Protein AF-A0A5B8C2P9-F1 (afdb_monomer_lite)

Sequence (142 aa):
MKKSLLAYTASFFVGFFIWLGFGVIEATNPIVPWEYPILGLFTGWSYPSGASAELHYLSHVAETWFPFLAAYLTANLVTRRQARFVGALVLYVAFLIWSLGLLVLTELGLSINTAFIVGFLGTMFGGAFIYLKIVAPEQLLE

Foldseek 3Di:
DVQLLVQLLVLLVQLVVVQVVVLVVQLPDQPPQDDPPVVCVVPVDGDHRNDHSLVCLLPPLLPDLPSLVSSLVSSCVSVVNQWDNVLSVVLSVVLNVLSVVLVVVVVVPDDSVNSSVCNSVCCSPVSSVSSCVRTHDPVVVD

pLDDT: mean 77.03, std 15.66, range [39.69, 95.0]

Secondary structure (DSSP, 8-state):
-HHHHHHHHHHHHHHHHHHHHHHHHHHH-TTS----HHHHHHH---PPTT--HHHHHHHHHHH--HHHHHHHHHHHHHTTS---HHHHHHHHHHHHHHHHHHHHHHHTT--HHHHHHHHHHIIIIIIHHHHHHHTS-GGGT-

Structure (mmCIF, N/CA/C/O backbone):
data_AF-A0A5B8C2P9-F1
#
_entry.id   AF-A0A5B8C2P9-F1
#
loop_
_atom_site.group_PDB
_atom_site.id
_atom_site.type_symbol
_atom_site.label_atom_id
_atom_site.label_alt_id
_atom_site.label_comp_id
_atom_site.label_asym_id
_atom_site.label_entity_id
_atom_site.label_seq_id
_atom_site.pdbx_PDB_ins_code
_atom_site.Cartn_x
_atom_site.Cartn_y
_atom_site.Cartn_z
_atom_site.occupancy
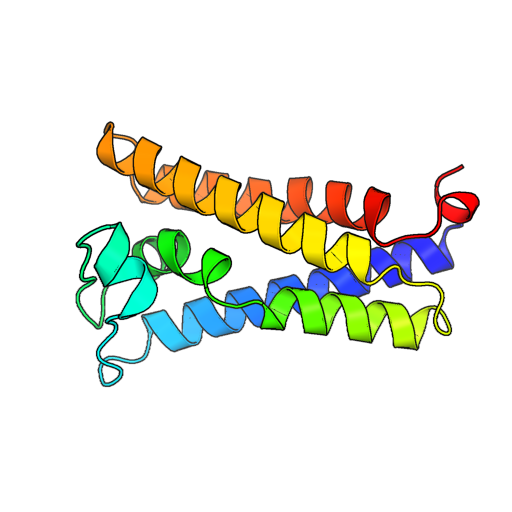_atom_site.B_iso_or_equiv
_atom_site.auth_seq_id
_atom_site.auth_comp_id
_atom_site.auth_asym_id
_atom_site.auth_atom_id
_atom_site.pdbx_PDB_model_num
ATOM 1 N N . MET A 1 1 ? -5.651 -4.406 24.041 1.00 59.31 1 MET A N 1
ATOM 2 C CA . MET A 1 1 ? -4.375 -4.577 23.311 1.00 59.31 1 MET A CA 1
ATOM 3 C C . MET A 1 1 ? -4.388 -5.717 22.294 1.00 59.31 1 MET A C 1
ATOM 5 O O . MET A 1 1 ? -4.707 -5.440 21.149 1.00 59.31 1 MET A O 1
ATOM 9 N N . LYS A 1 2 ? -4.112 -6.987 22.653 1.00 68.94 2 LYS A N 1
ATOM 10 C CA . LYS A 1 2 ? -3.815 -8.048 21.655 1.00 68.94 2 LYS A CA 1
ATOM 11 C C . LYS A 1 2 ? -4.916 -8.292 20.607 1.00 68.94 2 LYS A C 1
ATOM 13 O O . LYS A 1 2 ? -4.607 -8.442 19.432 1.00 68.94 2 LYS A O 1
ATOM 18 N N . LYS A 1 3 ? -6.195 -8.287 21.012 1.00 74.50 3 LYS A N 1
ATOM 19 C CA . LYS A 1 3 ? -7.331 -8.488 20.087 1.00 74.50 3 LYS A CA 1
ATOM 20 C C . LYS A 1 3 ? -7.504 -7.331 19.100 1.00 74.50 3 LYS A C 1
ATOM 22 O O . LYS A 1 3 ? -7.778 -7.571 17.932 1.00 74.50 3 LYS A O 1
ATOM 27 N N . SER A 1 4 ? -7.319 -6.094 19.557 1.00 79.69 4 SER A N 1
ATOM 28 C CA . SER A 1 4 ? -7.462 -4.916 18.700 1.00 79.69 4 SER A CA 1
ATOM 29 C C . SER A 1 4 ? -6.294 -4.782 17.729 1.00 79.69 4 SER A C 1
ATOM 31 O O . SER A 1 4 ? -6.521 -4.494 16.563 1.00 79.69 4 SER A O 1
ATOM 33 N N . LEU A 1 5 ? -5.066 -5.068 18.180 1.00 85.88 5 LEU A N 1
ATOM 34 C CA . LEU A 1 5 ? -3.893 -5.119 17.305 1.00 85.88 5 LEU A CA 1
ATOM 35 C C . LEU A 1 5 ? -4.110 -6.123 16.166 1.00 85.88 5 LEU A C 1
ATOM 37 O O . LEU A 1 5 ? -3.983 -5.765 15.002 1.00 85.88 5 LEU A O 1
ATOM 41 N N . LEU A 1 6 ? -4.541 -7.344 16.500 1.00 88.25 6 LEU A N 1
ATOM 42 C CA . LEU A 1 6 ? -4.833 -8.380 15.509 1.00 88.25 6 LEU A CA 1
ATOM 43 C C . LEU A 1 6 ? -5.949 -7.961 14.540 1.00 88.25 6 LEU A C 1
ATOM 45 O O . LEU A 1 6 ? -5.841 -8.223 13.347 1.00 88.25 6 LEU A O 1
ATOM 49 N N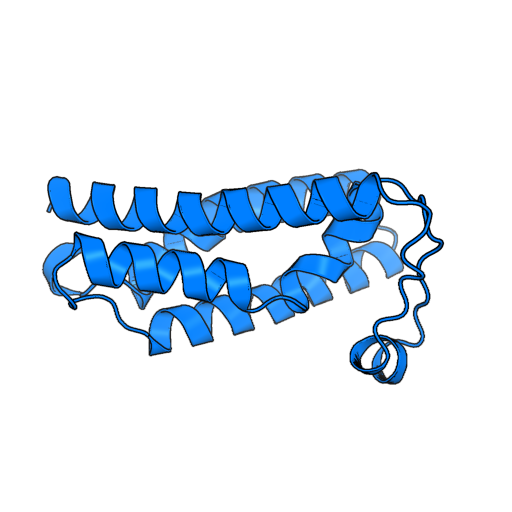 . ALA A 1 7 ? -6.983 -7.266 15.025 1.00 90.62 7 ALA A N 1
ATOM 50 C CA . ALA A 1 7 ? -8.050 -6.737 14.179 1.00 90.62 7 ALA A CA 1
ATOM 51 C C . ALA A 1 7 ? -7.544 -5.693 13.171 1.00 90.62 7 ALA A C 1
ATOM 53 O O . ALA A 1 7 ? -7.873 -5.785 11.988 1.00 90.62 7 ALA A O 1
ATOM 54 N N . TYR A 1 8 ? -6.730 -4.724 13.604 1.00 91.06 8 TYR A N 1
ATOM 55 C CA . TYR A 1 8 ? -6.171 -3.717 12.696 1.00 91.06 8 TYR A CA 1
ATOM 56 C C . TYR A 1 8 ? -5.165 -4.331 11.717 1.00 91.06 8 TYR A C 1
ATOM 58 O O . TYR A 1 8 ? -5.217 -4.023 10.530 1.00 91.06 8 TYR A O 1
ATOM 66 N N . THR A 1 9 ? -4.315 -5.255 12.170 1.00 92.00 9 THR A N 1
ATOM 67 C CA . THR A 1 9 ? -3.406 -5.994 11.284 1.00 92.00 9 THR A CA 1
ATOM 68 C C . THR A 1 9 ? -4.177 -6.794 10.233 1.00 92.00 9 THR A C 1
ATOM 70 O O . THR A 1 9 ? -3.877 -6.690 9.048 1.00 92.00 9 THR A O 1
ATOM 73 N N . ALA A 1 10 ? -5.212 -7.540 10.630 1.00 93.75 10 ALA A N 1
ATOM 74 C CA . ALA A 1 10 ? -6.053 -8.278 9.688 1.00 93.75 10 ALA A CA 1
ATOM 75 C C . ALA A 1 10 ? -6.756 -7.342 8.690 1.00 93.75 10 ALA A C 1
ATOM 77 O O . ALA A 1 10 ? -6.819 -7.640 7.502 1.00 93.75 10 ALA A O 1
ATOM 78 N N . SER A 1 11 ? -7.228 -6.185 9.157 1.00 94.88 11 SER A N 1
ATOM 79 C CA . SER A 1 11 ? -7.885 -5.184 8.309 1.00 94.88 11 SER A CA 1
ATOM 80 C C . SER A 1 11 ? -6.932 -4.582 7.277 1.00 94.88 11 SER A C 1
ATOM 82 O O . SER A 1 11 ? -7.310 -4.423 6.119 1.00 94.88 11 SER A O 1
ATOM 84 N N . PHE A 1 12 ? -5.681 -4.309 7.660 1.00 94.06 12 PHE A N 1
ATOM 85 C CA . PHE A 1 12 ? -4.638 -3.921 6.711 1.00 94.06 12 PHE A CA 1
ATOM 86 C C . PHE A 1 12 ? -4.440 -4.995 5.634 1.00 94.06 12 PHE A C 1
ATOM 88 O O . PHE A 1 12 ? -4.438 -4.673 4.447 1.00 94.06 12 PHE A O 1
ATOM 95 N N . PHE A 1 13 ? -4.344 -6.269 6.032 1.00 95.00 13 PHE A N 1
ATOM 96 C CA . PHE A 1 13 ? -4.158 -7.365 5.081 1.00 95.00 13 PHE A CA 1
ATOM 97 C C . PHE A 1 13 ? -5.334 -7.536 4.115 1.00 95.00 13 PHE A C 1
ATOM 99 O O . PHE A 1 13 ? -5.104 -7.888 2.964 1.00 95.00 13 PHE A O 1
ATOM 106 N N . VAL A 1 14 ? -6.570 -7.223 4.519 1.00 94.56 14 VAL A N 1
ATOM 107 C CA . VAL A 1 14 ? -7.706 -7.176 3.580 1.00 94.56 14 VAL A CA 1
ATOM 108 C C . VAL A 1 14 ? -7.446 -6.168 2.459 1.00 94.56 14 VAL A C 1
ATOM 110 O O . VAL A 1 14 ? -7.561 -6.523 1.288 1.00 94.56 14 VAL A O 1
ATOM 113 N N . GLY A 1 15 ? -7.043 -4.939 2.795 1.00 90.81 15 GLY A N 1
ATOM 114 C CA . GLY A 1 15 ? -6.676 -3.942 1.786 1.00 90.81 15 GLY A CA 1
ATOM 115 C C . GLY A 1 15 ? -5.489 -4.392 0.936 1.00 90.81 15 GLY A C 1
ATOM 116 O O . GLY A 1 15 ? -5.557 -4.347 -0.287 1.00 90.81 15 GLY A O 1
ATOM 117 N N . PHE A 1 16 ? -4.433 -4.899 1.571 1.00 89.75 16 PHE A N 1
ATOM 118 C CA . PHE A 1 16 ? -3.231 -5.381 0.889 1.00 89.75 16 PHE A CA 1
ATOM 119 C C . PHE A 1 16 ? -3.529 -6.498 -0.125 1.00 89.75 16 PHE A C 1
ATOM 121 O O . PHE A 1 16 ? -3.028 -6.457 -1.244 1.00 89.75 16 PHE A O 1
ATOM 128 N N . PHE A 1 17 ? -4.377 -7.472 0.220 1.00 90.31 17 PHE A N 1
ATOM 129 C CA . PHE A 1 17 ? -4.745 -8.548 -0.705 1.00 90.31 17 PHE A CA 1
ATOM 130 C C . PHE A 1 17 ? -5.682 -8.091 -1.819 1.00 90.31 17 PHE A C 1
ATOM 132 O O . PHE A 1 17 ? -5.553 -8.581 -2.936 1.00 90.31 17 PHE A O 1
ATOM 139 N N . ILE A 1 18 ? -6.594 -7.151 -1.551 1.00 87.94 18 ILE A N 1
ATOM 140 C CA . ILE A 1 18 ? -7.408 -6.528 -2.607 1.00 87.94 18 ILE A CA 1
ATOM 141 C C . ILE A 1 18 ? -6.500 -5.824 -3.607 1.00 87.94 18 ILE A C 1
ATOM 143 O O . ILE A 1 18 ? -6.645 -6.005 -4.812 1.00 87.94 18 ILE A O 1
ATOM 147 N N . TRP A 1 19 ? -5.536 -5.066 -3.097 1.00 83.44 19 TRP A N 1
ATOM 148 C CA . TRP A 1 19 ? -4.561 -4.392 -3.928 1.00 83.44 19 TRP A CA 1
ATOM 149 C C . TRP A 1 19 ? -3.711 -5.371 -4.756 1.00 83.44 19 TRP A C 1
ATOM 151 O O . TRP A 1 19 ? -3.554 -5.166 -5.956 1.00 83.44 19 TRP A O 1
ATOM 161 N N . LEU A 1 20 ? -3.233 -6.473 -4.165 1.00 82.81 20 LEU A N 1
ATOM 162 C CA . LEU A 1 20 ? -2.545 -7.519 -4.931 1.00 82.81 20 LEU A CA 1
ATOM 163 C C . LEU A 1 20 ? -3.442 -8.168 -5.984 1.00 82.81 20 LEU A C 1
ATOM 165 O O . LEU A 1 20 ? -2.990 -8.439 -7.093 1.00 82.81 20 LEU A O 1
ATOM 169 N N . GLY A 1 21 ? -4.704 -8.423 -5.639 1.00 79.94 21 GLY A N 1
ATOM 170 C CA . GLY A 1 21 ? -5.689 -8.985 -6.554 1.00 79.94 21 GLY A CA 1
ATOM 171 C C . GLY A 1 21 ? -5.903 -8.094 -7.773 1.00 79.94 21 GLY A C 1
ATOM 172 O O . GLY A 1 21 ? -5.930 -8.608 -8.887 1.00 79.94 21 GLY A O 1
ATOM 173 N N . PHE A 1 22 ? -5.982 -6.776 -7.572 1.00 78.06 22 PHE A N 1
ATOM 174 C CA . PHE A 1 22 ? -6.008 -5.808 -8.668 1.00 78.06 22 PHE A CA 1
ATOM 175 C C . PHE A 1 22 ? -4.757 -5.924 -9.535 1.00 78.06 22 PHE A C 1
ATOM 177 O O . PHE A 1 22 ? -4.904 -6.248 -10.711 1.00 78.06 22 PHE A O 1
ATOM 184 N N . GLY A 1 23 ? -3.560 -5.875 -8.937 1.00 74.38 23 GLY A N 1
ATOM 185 C CA . GLY A 1 23 ? -2.302 -6.027 -9.680 1.00 74.38 23 GLY A CA 1
ATOM 186 C C . GLY A 1 23 ? -2.232 -7.295 -10.544 1.00 74.38 23 GLY A C 1
ATOM 187 O O . GLY A 1 23 ? -1.722 -7.265 -11.663 1.00 74.38 23 GLY A O 1
ATOM 188 N N . VAL A 1 24 ? -2.778 -8.417 -10.061 1.00 75.81 24 VAL A N 1
ATOM 189 C CA . VAL A 1 24 ? -2.836 -9.681 -10.819 1.00 75.81 24 VAL A CA 1
ATOM 190 C C . VAL A 1 24 ? -3.878 -9.639 -11.939 1.00 75.81 24 VAL A C 1
ATOM 192 O O . VAL A 1 24 ? -3.590 -10.078 -13.055 1.00 75.81 24 VAL A O 1
ATOM 195 N N . ILE A 1 25 ? -5.087 -9.140 -11.667 1.00 73.44 25 ILE A N 1
ATOM 196 C CA . ILE A 1 25 ? -6.142 -8.996 -12.687 1.00 73.44 25 ILE A CA 1
ATOM 197 C C . ILE A 1 25 ? -5.647 -8.094 -13.822 1.00 73.44 25 ILE A C 1
ATOM 199 O O . ILE A 1 25 ? -5.863 -8.393 -14.994 1.00 73.44 25 ILE A O 1
ATOM 203 N N . GLU A 1 26 ? -4.944 -7.024 -13.473 1.00 67.31 26 GLU A N 1
ATOM 204 C CA . GLU A 1 26 ? -4.398 -6.039 -14.403 1.00 67.31 26 GLU A CA 1
ATOM 205 C C . GLU A 1 26 ? -3.296 -6.647 -15.272 1.00 67.31 26 GLU A C 1
ATOM 207 O O . GLU A 1 26 ? -3.374 -6.574 -16.498 1.00 67.31 26 GLU A O 1
ATOM 212 N N . ALA A 1 27 ? -2.341 -7.353 -14.661 1.00 67.88 27 ALA A N 1
ATOM 213 C CA . ALA A 1 27 ? -1.256 -8.020 -15.380 1.00 67.88 27 ALA A CA 1
ATOM 214 C C . ALA A 1 27 ? -1.730 -9.148 -16.318 1.00 67.88 27 ALA A C 1
ATOM 216 O O . ALA A 1 27 ? -1.025 -9.518 -17.255 1.00 67.88 27 ALA A O 1
ATOM 217 N N . THR A 1 28 ? -2.905 -9.730 -16.064 1.00 68.06 28 THR A N 1
ATOM 218 C CA . THR A 1 28 ? -3.427 -10.876 -16.831 1.00 68.06 28 THR A CA 1
ATOM 219 C C . THR A 1 28 ? -4.452 -10.496 -17.895 1.00 68.06 28 THR A C 1
ATOM 221 O O . THR A 1 28 ? -4.831 -11.358 -18.690 1.00 68.06 28 THR A O 1
ATOM 224 N N . ASN A 1 29 ? -4.897 -9.235 -17.951 1.00 63.19 29 ASN A N 1
ATOM 225 C CA . ASN A 1 29 ? -5.940 -8.806 -18.877 1.00 63.19 29 ASN A CA 1
ATOM 226 C C . ASN A 1 29 ? -5.372 -8.006 -20.070 1.00 63.19 29 ASN A C 1
ATOM 228 O O . ASN A 1 29 ? -5.075 -6.820 -19.927 1.00 63.19 29 ASN A O 1
ATOM 232 N N . PRO A 1 30 ? -5.278 -8.608 -21.273 1.00 54.78 30 PRO A N 1
ATOM 233 C CA . PRO A 1 30 ? -4.724 -7.950 -22.458 1.00 54.78 30 PRO A CA 1
ATOM 234 C C . PRO A 1 30 ? -5.706 -6.992 -23.153 1.00 54.78 30 PRO A C 1
ATOM 236 O O . PRO A 1 30 ? -5.318 -6.312 -24.097 1.00 54.78 30 PRO A O 1
ATOM 239 N N . ILE A 1 31 ? -6.980 -6.971 -22.743 1.00 54.66 31 ILE A N 1
ATOM 240 C CA . ILE A 1 31 ? -8.053 -6.221 -23.417 1.00 54.66 31 ILE A CA 1
ATOM 241 C C . ILE A 1 31 ? -8.264 -4.850 -22.777 1.00 54.66 31 ILE A C 1
ATOM 243 O O . ILE A 1 31 ? -8.824 -3.967 -23.419 1.00 54.66 31 ILE A O 1
ATOM 247 N N . VAL A 1 32 ? -7.831 -4.652 -21.529 1.00 52.53 32 VAL A N 1
ATOM 248 C CA . VAL A 1 32 ? -7.957 -3.353 -20.866 1.00 52.53 32 VAL A CA 1
ATOM 249 C C . VAL A 1 32 ? -6.841 -2.446 -21.401 1.00 52.53 32 VAL A C 1
ATOM 251 O O . VAL A 1 32 ? -5.670 -2.706 -21.117 1.00 52.53 32 VAL A O 1
ATOM 254 N N . PRO A 1 33 ? -7.156 -1.421 -22.219 1.00 49.59 33 PRO A N 1
ATOM 255 C CA . PRO A 1 33 ? -6.167 -0.456 -22.675 1.00 49.59 33 PRO A CA 1
ATOM 256 C C . PRO A 1 33 ? -5.803 0.393 -21.458 1.00 49.59 33 PRO A C 1
ATOM 258 O O . PRO A 1 33 ? -6.644 1.133 -20.947 1.00 49.59 33 PRO A O 1
ATOM 261 N N . TRP A 1 34 ? -4.589 0.243 -20.938 1.00 53.34 34 TRP A N 1
ATOM 262 C CA . TRP A 1 34 ? -4.187 0.937 -19.716 1.00 53.34 34 TRP A CA 1
ATOM 263 C C . TRP A 1 34 ? -3.550 2.283 -20.043 1.00 53.34 34 TRP A C 1
ATOM 265 O O . TRP A 1 34 ? -2.335 2.456 -20.053 1.00 53.34 34 TRP A O 1
ATOM 275 N N . GLU A 1 35 ? -4.422 3.252 -20.282 1.00 49.03 35 GLU A N 1
ATOM 276 C CA . GLU A 1 35 ? -4.115 4.670 -20.169 1.00 49.03 35 GLU A CA 1
ATOM 277 C C . GLU A 1 35 ? -4.895 5.183 -18.957 1.00 49.03 35 GLU A C 1
ATOM 279 O O . GLU A 1 35 ? -6.124 5.219 -18.985 1.00 49.03 35 GLU A O 1
ATOM 284 N N . TYR A 1 36 ? -4.218 5.570 -17.872 1.00 50.31 36 TYR A N 1
ATOM 285 C CA . TYR A 1 36 ? -4.872 6.417 -16.877 1.00 50.31 36 TYR A CA 1
ATOM 286 C C . TYR A 1 36 ? -4.762 7.852 -17.367 1.00 50.31 36 TYR A C 1
ATOM 288 O O . TYR A 1 36 ? -3.677 8.426 -17.285 1.00 50.31 36 TYR A O 1
ATOM 296 N N . PRO A 1 37 ? -5.852 8.467 -17.862 1.00 45.34 37 PRO A N 1
ATOM 297 C CA . PRO A 1 37 ? -5.770 9.779 -18.481 1.00 45.34 37 PRO A CA 1
ATOM 298 C C . PRO A 1 37 ? -5.208 10.810 -17.507 1.00 45.34 37 PRO A C 1
ATOM 300 O O . PRO A 1 37 ? -4.411 11.635 -17.905 1.00 45.34 37 PRO A O 1
ATOM 303 N N . ILE A 1 38 ? -5.532 10.741 -16.213 1.00 43.28 38 ILE A N 1
ATOM 304 C CA . ILE A 1 38 ? -5.079 11.751 -15.251 1.00 43.28 38 ILE A CA 1
ATOM 305 C C . ILE A 1 38 ? -3.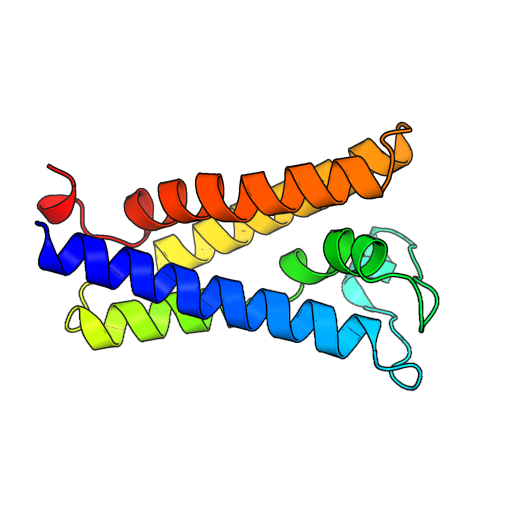574 11.647 -14.988 1.00 43.28 38 ILE A C 1
ATOM 307 O O . ILE A 1 38 ? -2.890 12.656 -15.083 1.00 43.28 38 ILE A O 1
ATOM 311 N N . LEU A 1 39 ? -3.032 10.465 -14.690 1.00 39.69 39 LEU A N 1
ATOM 312 C CA . LEU A 1 39 ? -1.593 10.328 -14.447 1.00 39.69 39 LEU A CA 1
ATOM 313 C C . LEU A 1 39 ? -0.790 10.359 -15.744 1.00 39.69 39 LEU A C 1
ATOM 315 O O . LEU A 1 39 ? 0.221 11.042 -15.765 1.00 39.69 39 LEU A O 1
ATOM 319 N N . GLY A 1 40 ? -1.290 9.799 -16.847 1.00 49.12 40 GLY A N 1
ATOM 320 C CA . GLY A 1 40 ? -0.736 10.009 -18.188 1.00 49.12 40 GLY A CA 1
ATOM 321 C C . GLY A 1 40 ? -0.690 11.489 -18.598 1.00 49.12 40 GLY A C 1
ATOM 322 O O . GLY A 1 40 ? 0.268 11.904 -19.245 1.00 49.12 40 GLY A O 1
ATOM 323 N N . LEU A 1 41 ? -1.646 12.319 -18.155 1.00 48.41 41 LEU A N 1
ATOM 324 C CA . LEU A 1 41 ? -1.603 13.780 -18.339 1.00 48.41 41 LEU A CA 1
ATOM 325 C C . LEU A 1 41 ? -0.474 14.455 -17.536 1.00 48.41 41 LEU A C 1
ATOM 327 O O . LEU A 1 41 ? 0.004 15.505 -17.959 1.00 48.41 41 LEU A O 1
ATOM 331 N N . PHE A 1 42 ? -0.049 13.888 -16.401 1.00 46.84 42 PHE A N 1
ATOM 332 C CA . PHE A 1 42 ? 1.006 14.459 -15.548 1.00 46.84 42 PHE A CA 1
ATOM 333 C C . PHE A 1 42 ? 2.392 13.839 -15.770 1.00 46.84 42 PHE A C 1
ATOM 335 O O . PHE A 1 42 ? 3.392 14.536 -15.618 1.00 46.84 42 PHE A O 1
ATOM 342 N N . THR A 1 43 ? 2.469 12.554 -16.113 1.00 50.06 43 THR A N 1
ATOM 343 C CA . THR A 1 43 ? 3.720 11.795 -16.271 1.00 50.06 43 THR A CA 1
ATOM 344 C C . THR A 1 43 ? 4.080 11.562 -17.734 1.00 50.06 43 THR A C 1
ATOM 346 O O . THR A 1 43 ? 5.239 11.300 -18.034 1.00 50.06 43 THR A O 1
ATOM 349 N N . GLY A 1 44 ? 3.116 11.659 -18.659 1.00 51.03 44 GLY A N 1
ATOM 350 C CA . GLY A 1 44 ? 3.314 11.337 -20.076 1.00 51.03 44 GLY A CA 1
ATOM 351 C C . GLY A 1 44 ? 3.531 9.846 -20.345 1.00 51.03 44 GLY A C 1
ATOM 352 O O . GLY A 1 44 ? 3.980 9.486 -21.431 1.00 51.03 44 GLY A O 1
ATOM 353 N N . TRP A 1 45 ? 3.270 8.978 -19.363 1.00 51.31 45 TRP A N 1
ATOM 354 C CA . TRP A 1 45 ? 3.574 7.553 -19.456 1.00 51.31 45 TRP A CA 1
ATOM 355 C C . TRP A 1 45 ? 2.368 6.741 -19.920 1.00 51.31 45 TRP A C 1
ATOM 357 O O .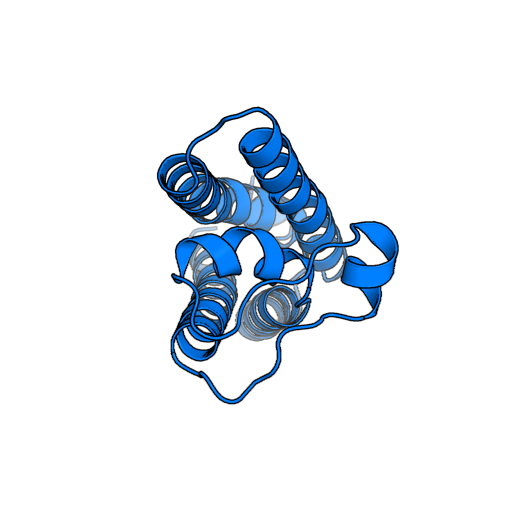 TRP A 1 45 ? 1.289 6.802 -19.334 1.00 51.31 45 TRP A O 1
ATOM 367 N N . SER A 1 46 ? 2.593 5.930 -20.950 1.00 52.31 46 SER A N 1
ATOM 368 C CA . SER A 1 46 ? 1.673 4.904 -21.438 1.00 52.31 46 SER A CA 1
ATOM 369 C C . SER A 1 46 ? 2.315 3.536 -21.224 1.00 52.31 46 SER A C 1
ATOM 371 O O . SER A 1 46 ? 3.380 3.267 -21.787 1.00 52.31 46 SER A O 1
ATOM 373 N N . TYR A 1 47 ? 1.691 2.670 -20.426 1.00 52.72 47 TYR A N 1
ATOM 374 C CA . TYR A 1 47 ? 2.179 1.304 -20.247 1.00 52.72 47 TYR A CA 1
ATOM 375 C C . TYR A 1 47 ? 1.548 0.376 -21.291 1.00 52.72 47 TYR A C 1
ATOM 377 O O . TYR A 1 47 ? 0.333 0.419 -21.488 1.00 52.72 47 TYR A O 1
ATOM 385 N N . PRO A 1 48 ? 2.337 -0.476 -21.970 1.00 51.06 48 PRO A N 1
ATOM 386 C CA . PRO A 1 48 ? 1.781 -1.428 -22.919 1.00 51.06 48 PRO A CA 1
ATOM 387 C C . PRO A 1 48 ? 0.904 -2.454 -22.188 1.00 51.06 48 PRO A C 1
ATOM 389 O O . PRO A 1 48 ? 1.322 -3.059 -21.202 1.00 51.06 48 PRO A O 1
ATOM 392 N N . SER A 1 49 ? -0.316 -2.672 -22.685 1.00 51.84 49 SER A N 1
ATOM 393 C CA . SER A 1 49 ? -1.199 -3.750 -22.223 1.00 51.84 49 SER A CA 1
ATOM 394 C C . SER A 1 49 ? -0.498 -5.109 -22.350 1.00 51.84 49 SER A C 1
ATOM 396 O O . SER A 1 49 ? 0.103 -5.390 -23.389 1.00 51.84 49 SER A O 1
ATOM 398 N N . GLY A 1 50 ? -0.595 -5.964 -21.326 1.00 50.50 50 GLY A N 1
ATOM 399 C CA . GLY A 1 50 ? 0.097 -7.260 -21.298 1.00 50.50 50 GLY A CA 1
ATOM 400 C C . GLY A 1 50 ? 1.571 -7.191 -20.873 1.00 50.50 50 GLY A C 1
ATOM 401 O O . GLY A 1 50 ? 2.320 -8.136 -21.122 1.00 50.50 50 GLY A O 1
ATOM 402 N N . ALA A 1 51 ? 1.998 -6.084 -20.255 1.00 59.50 51 ALA A N 1
ATOM 403 C CA . ALA A 1 51 ? 3.291 -5.978 -19.586 1.00 59.50 51 ALA A CA 1
ATOM 404 C C . ALA A 1 51 ? 3.362 -6.862 -18.326 1.00 59.50 51 ALA A C 1
ATOM 406 O O . ALA A 1 51 ? 2.347 -7.317 -17.797 1.00 59.50 51 ALA A O 1
ATOM 407 N N . SER A 1 52 ? 4.577 -7.124 -17.832 1.00 64.44 52 SER A N 1
ATOM 408 C CA . SER A 1 52 ? 4.751 -7.924 -16.617 1.00 64.44 52 SER A CA 1
ATOM 409 C C . SER A 1 52 ? 4.122 -7.239 -15.399 1.00 64.44 52 SER A C 1
ATOM 411 O O . SER A 1 52 ? 4.049 -6.011 -15.314 1.00 64.44 52 SER A O 1
ATOM 413 N N . ALA A 1 53 ? 3.693 -8.040 -14.419 1.00 63.78 53 ALA A N 1
ATOM 414 C CA . ALA A 1 53 ? 3.064 -7.539 -13.197 1.00 63.78 53 ALA A CA 1
ATOM 415 C C . ALA A 1 53 ? 3.938 -6.517 -12.448 1.00 63.78 53 ALA A C 1
ATOM 417 O O . ALA A 1 53 ? 3.404 -5.623 -11.799 1.00 63.78 53 ALA A O 1
ATOM 418 N N . GLU A 1 54 ? 5.269 -6.605 -12.568 1.00 67.94 54 GLU A N 1
ATOM 419 C CA . GLU A 1 54 ? 6.194 -5.671 -11.918 1.00 67.94 54 GLU A CA 1
ATOM 420 C C . GLU A 1 54 ? 6.072 -4.234 -12.452 1.00 67.94 54 GLU A C 1
ATOM 422 O O . GLU A 1 54 ? 6.232 -3.285 -11.686 1.00 67.94 54 GLU A O 1
ATOM 427 N N . LEU A 1 55 ? 5.761 -4.060 -13.743 1.00 65.62 55 LEU A N 1
ATOM 428 C CA . LEU A 1 55 ? 5.558 -2.743 -14.357 1.00 65.62 55 LEU A CA 1
ATOM 429 C C . LEU A 1 55 ? 4.242 -2.112 -13.893 1.00 65.62 55 LEU A C 1
ATOM 431 O O . LEU A 1 55 ? 4.219 -0.945 -13.512 1.00 65.62 55 LEU A O 1
ATOM 435 N N . HIS A 1 56 ? 3.171 -2.907 -13.841 1.00 63.12 56 HIS A N 1
ATOM 436 C CA . HIS A 1 56 ? 1.867 -2.466 -13.334 1.00 63.12 56 HIS A CA 1
ATOM 437 C C . HIS A 1 56 ? 1.923 -2.098 -11.850 1.00 63.12 56 HIS A C 1
ATOM 439 O O . HIS A 1 56 ? 1.308 -1.134 -11.403 1.00 63.12 56 HIS A O 1
ATOM 445 N N . TYR A 1 57 ? 2.714 -2.834 -11.080 1.00 64.88 57 TYR A N 1
ATOM 446 C CA . TYR A 1 57 ? 2.880 -2.626 -9.653 1.00 64.88 57 TYR A CA 1
ATOM 447 C C . TYR A 1 57 ? 3.428 -1.237 -9.277 1.00 64.88 57 TYR A C 1
ATOM 449 O O . TYR A 1 57 ? 3.065 -0.693 -8.232 1.00 64.88 57 TYR A O 1
ATOM 457 N N . LEU A 1 58 ? 4.281 -0.653 -10.124 1.00 63.34 58 LEU A N 1
ATOM 458 C CA . LEU A 1 58 ? 4.891 0.661 -9.891 1.00 63.34 58 LEU A CA 1
ATOM 459 C C . LEU A 1 58 ? 3.911 1.828 -10.095 1.00 63.34 58 LEU A C 1
ATOM 461 O O . LEU A 1 58 ? 4.105 2.895 -9.506 1.00 63.34 58 LEU A O 1
ATOM 465 N N . SER A 1 59 ? 2.853 1.625 -10.883 1.00 56.25 59 SER A N 1
ATOM 466 C CA . SER A 1 59 ? 1.843 2.640 -11.199 1.00 56.25 59 SER A CA 1
ATOM 467 C C . SER A 1 59 ? 0.519 2.446 -10.445 1.00 56.25 59 SER A C 1
ATOM 469 O O . SER A 1 59 ? -0.103 3.430 -10.050 1.00 56.25 59 SER A O 1
ATOM 471 N N . HIS A 1 60 ? 0.094 1.207 -10.165 1.00 55.91 60 HIS A N 1
ATOM 472 C CA . HIS A 1 60 ? -1.310 0.946 -9.812 1.00 55.91 60 HIS A CA 1
ATOM 473 C C . HIS A 1 60 ? -1.761 1.328 -8.403 1.00 55.91 60 HIS A C 1
ATOM 475 O O . HIS A 1 60 ? -2.943 1.593 -8.168 1.00 55.91 60 HIS A O 1
ATOM 481 N N . VAL A 1 61 ? -0.860 1.321 -7.423 1.00 51.44 61 VAL A N 1
ATOM 482 C CA . VAL A 1 61 ? -1.278 1.504 -6.020 1.00 51.44 61 VAL A CA 1
ATOM 483 C C . VAL A 1 61 ? -1.592 2.946 -5.691 1.00 51.44 61 VAL A C 1
ATOM 485 O O . VAL A 1 61 ? -2.404 3.232 -4.812 1.00 51.44 61 VAL A O 1
ATOM 488 N N . ALA A 1 62 ? -0.924 3.848 -6.401 1.00 49.81 62 ALA A N 1
ATOM 489 C CA . ALA A 1 62 ? -1.202 5.258 -6.323 1.00 49.81 62 ALA A CA 1
ATOM 490 C C . ALA A 1 62 ? -2.629 5.570 -6.809 1.00 49.81 62 ALA A C 1
ATOM 492 O O . ALA A 1 62 ? -3.266 6.501 -6.340 1.00 49.81 62 ALA A O 1
ATOM 493 N N . GLU A 1 63 ? -3.179 4.774 -7.718 1.00 54.41 63 GLU A N 1
ATOM 494 C CA . GLU A 1 63 ? -4.370 5.167 -8.475 1.00 54.41 63 GLU A CA 1
ATOM 495 C C . GLU A 1 63 ? -5.676 4.595 -7.924 1.00 54.41 63 GLU A C 1
ATOM 497 O O . GLU A 1 63 ? -6.763 5.007 -8.337 1.00 54.41 63 GLU A O 1
ATOM 502 N N . THR A 1 64 ? -5.601 3.678 -6.954 1.00 66.44 64 THR A N 1
ATOM 503 C CA . THR A 1 64 ? -6.788 3.068 -6.354 1.00 66.44 64 THR A CA 1
ATOM 504 C C . THR A 1 64 ? -6.861 3.389 -4.862 1.00 66.44 64 THR A C 1
ATOM 506 O O . THR A 1 64 ? -6.107 2.901 -4.027 1.00 66.44 64 THR A O 1
ATOM 509 N N . TRP A 1 65 ? -7.832 4.223 -4.494 1.00 75.19 65 TRP A N 1
ATOM 510 C CA . TRP A 1 65 ? -8.169 4.503 -3.093 1.00 75.19 65 TRP A CA 1
ATOM 511 C C . TRP A 1 65 ? -8.915 3.322 -2.434 1.00 75.19 65 TRP A C 1
ATOM 513 O O . TRP A 1 65 ? -9.051 3.252 -1.210 1.00 75.19 65 TRP A O 1
ATOM 523 N N . PHE A 1 66 ? -9.406 2.378 -3.245 1.00 83.00 66 PHE A N 1
ATOM 524 C CA . PHE A 1 66 ? -10.279 1.282 -2.832 1.00 83.00 66 PHE A CA 1
ATOM 525 C C . PHE A 1 66 ? -9.644 0.296 -1.830 1.00 83.00 66 PHE A C 1
ATOM 527 O O . PHE A 1 66 ? -10.309 -0.015 -0.841 1.00 83.00 66 PHE A O 1
ATOM 534 N N . PRO A 1 67 ? -8.379 -0.151 -1.970 1.00 87.56 67 PRO A N 1
ATOM 535 C CA . PRO A 1 67 ? -7.705 -0.959 -0.949 1.00 87.56 67 PRO A CA 1
ATOM 536 C C . PRO A 1 67 ? -7.660 -0.286 0.429 1.00 87.56 67 PRO A C 1
ATOM 538 O O . PRO A 1 67 ? -7.906 -0.928 1.453 1.00 87.56 67 PRO A O 1
ATOM 541 N N . PHE A 1 68 ? -7.411 1.027 0.462 1.00 88.50 68 PHE A N 1
ATOM 542 C CA . PHE A 1 68 ? -7.381 1.819 1.695 1.00 88.50 68 PHE A CA 1
ATOM 543 C C . PHE A 1 68 ? -8.776 1.958 2.300 1.00 88.50 68 PHE A C 1
ATOM 545 O O . PHE A 1 68 ? -8.933 1.811 3.516 1.00 88.50 68 PHE A O 1
ATOM 552 N N . LEU A 1 69 ? -9.800 2.168 1.463 1.00 88.62 69 LEU A N 1
ATOM 553 C CA . LEU A 1 69 ? -11.191 2.139 1.906 1.00 88.62 69 LEU A CA 1
ATOM 554 C C . LEU A 1 69 ? -11.548 0.770 2.487 1.00 88.62 69 LEU A C 1
ATOM 556 O O . LEU A 1 69 ? -12.124 0.713 3.569 1.00 88.62 69 LEU A O 1
ATOM 560 N N . ALA A 1 70 ? -11.217 -0.322 1.803 1.00 91.44 70 ALA A N 1
ATOM 561 C CA . ALA A 1 70 ? -11.541 -1.668 2.254 1.00 91.44 70 ALA A CA 1
ATOM 562 C C . ALA A 1 70 ? -10.861 -1.989 3.592 1.00 91.44 70 ALA A C 1
ATOM 564 O O . ALA A 1 70 ? -11.516 -2.494 4.510 1.00 91.44 70 ALA A O 1
ATOM 565 N N . ALA A 1 71 ? -9.586 -1.621 3.746 1.00 92.75 71 ALA A N 1
ATOM 566 C CA . ALA A 1 71 ? -8.879 -1.743 5.016 1.00 92.75 71 ALA A CA 1
ATOM 567 C C . ALA A 1 71 ? -9.536 -0.898 6.116 1.00 92.75 71 ALA A C 1
ATOM 569 O O . ALA A 1 71 ? -9.727 -1.376 7.235 1.00 92.75 71 ALA A O 1
ATOM 570 N N . TYR A 1 72 ? -9.914 0.347 5.817 1.00 93.31 72 TYR A N 1
ATOM 571 C CA . TYR A 1 72 ? -10.618 1.209 6.765 1.00 93.31 72 TYR A CA 1
ATOM 572 C C . TYR A 1 72 ? -11.978 0.636 7.168 1.00 93.31 72 TYR A C 1
ATOM 574 O O . TYR A 1 72 ? -12.245 0.511 8.358 1.00 93.31 72 TYR A O 1
ATOM 582 N N . LEU A 1 73 ? -12.831 0.274 6.208 1.00 94.62 73 LEU A N 1
ATOM 583 C CA . LEU A 1 73 ? -14.174 -0.246 6.464 1.00 94.62 73 LEU A CA 1
ATOM 584 C C . LEU A 1 73 ? -14.121 -1.546 7.265 1.00 94.62 73 LEU A C 1
ATOM 586 O O . LEU A 1 73 ? -14.900 -1.708 8.203 1.00 94.62 73 LEU A O 1
ATOM 590 N N . THR A 1 74 ? -13.170 -2.427 6.948 1.00 94.56 74 THR A N 1
ATOM 591 C CA . THR A 1 74 ? -12.942 -3.663 7.707 1.00 94.56 74 THR A CA 1
ATOM 592 C C . THR A 1 74 ? -12.568 -3.343 9.149 1.00 94.56 74 THR A C 1
ATOM 594 O O . THR A 1 74 ? -13.216 -3.844 10.069 1.00 94.56 74 THR A O 1
ATOM 597 N N . ALA A 1 75 ? -11.604 -2.445 9.371 1.00 92.00 75 ALA A N 1
ATOM 598 C CA . ALA A 1 75 ? -11.242 -2.036 10.724 1.00 92.00 75 ALA A CA 1
ATOM 599 C C . ALA A 1 75 ? -12.423 -1.387 11.444 1.00 92.00 75 ALA A C 1
ATOM 601 O O . ALA A 1 75 ? -12.735 -1.760 12.568 1.00 92.00 75 ALA A O 1
ATOM 602 N N . ASN A 1 76 ? -13.130 -0.475 10.783 1.00 92.12 76 ASN A N 1
ATOM 603 C CA . ASN A 1 76 ? -14.272 0.237 11.336 1.00 92.12 76 ASN A CA 1
ATOM 604 C C . ASN A 1 76 ? -15.405 -0.720 11.744 1.00 92.12 76 ASN A C 1
ATOM 606 O O . ASN A 1 76 ? -16.059 -0.504 12.765 1.00 92.12 76 ASN A O 1
ATOM 610 N N . LEU A 1 77 ? -15.621 -1.796 10.986 1.00 93.25 77 LEU A N 1
ATOM 611 C CA . LEU A 1 77 ? -16.595 -2.836 11.304 1.00 93.25 77 LEU A CA 1
ATOM 612 C C . LEU A 1 77 ? -16.131 -3.694 12.491 1.00 93.25 77 LEU A C 1
ATOM 614 O O . LEU A 1 77 ? -16.872 -3.865 13.460 1.00 93.25 77 LEU A O 1
ATOM 618 N N . VAL A 1 78 ? -14.896 -4.199 12.442 1.00 91.19 78 VAL A N 1
ATOM 619 C CA . VAL A 1 78 ? -14.361 -5.144 13.436 1.00 91.19 78 VAL A CA 1
ATOM 620 C C . VAL A 1 78 ? -14.093 -4.466 14.786 1.00 91.19 78 VAL A C 1
ATOM 622 O O . VAL A 1 78 ? -14.282 -5.083 15.836 1.00 91.19 78 VAL A O 1
ATOM 625 N N . THR A 1 79 ? -13.712 -3.187 14.794 1.00 87.38 79 THR A N 1
ATOM 626 C CA . THR A 1 79 ? -13.396 -2.424 16.016 1.00 87.38 79 THR A CA 1
ATOM 627 C C . THR A 1 79 ? -14.550 -1.563 16.523 1.00 87.38 79 THR A C 1
ATOM 629 O O . THR A 1 79 ? -14.350 -0.724 17.399 1.00 87.38 79 THR A O 1
ATOM 632 N N . ARG A 1 80 ? -15.778 -1.785 16.027 1.00 86.31 80 ARG A N 1
ATOM 633 C CA . ARG A 1 80 ? -16.998 -1.068 16.453 1.00 86.31 80 ARG A CA 1
ATOM 634 C C . ARG A 1 80 ? -16.888 0.455 16.301 1.00 86.31 80 ARG A C 1
ATOM 636 O O . ARG A 1 80 ? -17.234 1.208 17.207 1.00 86.31 80 ARG A O 1
ATOM 643 N N . ARG A 1 81 ? -16.453 0.896 15.123 1.00 83.94 81 ARG A N 1
ATOM 644 C CA . ARG A 1 81 ? -16.339 2.299 14.694 1.00 83.94 81 ARG A CA 1
ATOM 645 C C . ARG A 1 81 ? -15.235 3.122 15.363 1.00 83.94 81 ARG A C 1
ATOM 647 O O . ARG A 1 81 ? -15.332 4.341 15.440 1.00 83.94 81 ARG A O 1
ATOM 654 N N . GLN A 1 82 ? -14.182 2.460 15.840 1.00 86.31 82 GLN A N 1
ATOM 655 C CA . GLN A 1 82 ? -13.031 3.128 16.458 1.00 86.31 82 GLN A CA 1
ATOM 656 C C . GLN A 1 82 ? -11.922 3.501 15.459 1.00 86.31 82 GLN A C 1
ATOM 658 O O . GLN A 1 82 ? -10.971 4.185 15.832 1.00 86.31 82 GLN A O 1
ATOM 663 N N . ALA A 1 83 ? -12.018 3.054 14.203 1.00 88.94 83 ALA A N 1
ATOM 664 C CA . ALA A 1 83 ? -11.006 3.318 13.186 1.00 88.94 83 ALA A CA 1
ATOM 665 C C . ALA A 1 83 ? -11.045 4.781 12.711 1.00 88.94 83 ALA A C 1
ATOM 667 O O . ALA A 1 83 ? -12.114 5.352 12.477 1.00 88.94 83 ALA A O 1
ATOM 668 N N . ARG A 1 84 ? -9.871 5.386 12.508 1.00 91.00 84 ARG A N 1
ATOM 669 C CA . ARG A 1 84 ? -9.737 6.776 12.042 1.00 91.00 84 ARG A CA 1
ATOM 670 C C . ARG A 1 84 ? -9.702 6.833 10.509 1.00 91.00 84 ARG A C 1
ATOM 672 O O . ARG A 1 84 ? -8.709 6.445 9.900 1.00 91.00 84 ARG A O 1
ATOM 679 N N . PHE A 1 85 ? -10.752 7.372 9.879 1.00 91.12 85 PHE A N 1
ATOM 680 C CA . PHE A 1 85 ? -10.808 7.532 8.412 1.00 91.12 85 PHE A CA 1
ATOM 681 C C . PHE A 1 85 ? -9.691 8.436 7.874 1.00 91.12 85 PHE A C 1
ATOM 683 O O . PHE A 1 85 ? -9.054 8.113 6.876 1.00 91.12 85 PHE A O 1
ATOM 690 N N . VAL A 1 86 ? -9.392 9.528 8.585 1.00 90.75 86 VAL A N 1
ATOM 691 C CA . VAL A 1 86 ? -8.289 10.442 8.241 1.00 90.75 86 VAL A CA 1
ATOM 692 C C . VAL A 1 86 ? -6.948 9.703 8.189 1.00 90.75 86 VAL A C 1
ATOM 694 O O . VAL A 1 86 ? -6.141 9.972 7.308 1.00 90.75 86 VAL A O 1
ATOM 697 N N . GLY A 1 87 ? -6.733 8.715 9.064 1.00 90.12 87 GLY A N 1
ATOM 698 C CA . GLY A 1 87 ? -5.543 7.867 9.017 1.00 90.12 87 GLY A CA 1
ATOM 699 C C . GLY A 1 87 ? -5.432 7.075 7.714 1.00 90.12 87 GLY A C 1
ATOM 700 O O . GLY A 1 87 ? -4.352 6.985 7.141 1.00 90.12 87 GLY A O 1
ATOM 701 N N . ALA A 1 88 ? -6.547 6.547 7.202 1.00 89.94 88 ALA A N 1
ATOM 702 C CA . ALA A 1 88 ? -6.561 5.824 5.932 1.00 89.94 88 ALA A CA 1
ATOM 703 C C . ALA A 1 88 ? -6.284 6.752 4.737 1.00 89.94 88 ALA A C 1
ATOM 705 O O . ALA A 1 88 ? -5.567 6.359 3.820 1.00 89.94 88 ALA A O 1
ATOM 706 N N . LEU A 1 89 ? -6.779 7.996 4.777 1.00 90.31 89 LEU A N 1
ATOM 707 C CA . LEU A 1 89 ? -6.457 9.018 3.773 1.00 90.31 89 LEU A CA 1
ATOM 708 C C . LEU A 1 89 ? -4.970 9.391 3.789 1.00 90.31 89 LEU A C 1
ATOM 710 O O . LEU A 1 89 ? -4.340 9.450 2.737 1.00 90.31 89 LEU A O 1
ATOM 714 N N . VAL A 1 90 ? -4.389 9.609 4.972 1.00 90.94 90 VAL A N 1
ATOM 715 C CA . VAL A 1 90 ? -2.952 9.900 5.105 1.00 90.94 90 VAL A CA 1
ATOM 716 C C . VAL A 1 90 ? -2.113 8.718 4.621 1.00 90.94 90 VAL A C 1
ATOM 718 O O . VAL A 1 90 ? -1.119 8.927 3.930 1.00 90.94 90 VAL A O 1
ATOM 721 N N . LEU A 1 91 ? -2.526 7.482 4.923 1.00 89.69 91 LEU A N 1
ATOM 722 C CA . LEU A 1 91 ? -1.847 6.291 4.415 1.00 89.69 91 LEU A CA 1
ATOM 723 C C . LEU A 1 91 ? -1.884 6.228 2.886 1.00 89.69 91 LEU A C 1
ATOM 725 O O . LEU A 1 91 ? -0.860 5.940 2.277 1.00 89.69 91 LEU A O 1
ATOM 729 N N . TYR A 1 92 ? -3.036 6.524 2.280 1.00 87.31 92 TYR A N 1
ATOM 730 C CA . TYR A 1 92 ? -3.176 6.590 0.827 1.00 87.31 92 TYR A CA 1
ATOM 731 C C . TYR A 1 92 ? -2.216 7.620 0.219 1.00 87.31 92 TYR A C 1
ATOM 733 O O . TYR A 1 92 ? -1.478 7.296 -0.706 1.00 87.31 92 TYR A O 1
ATOM 741 N N . VAL A 1 93 ? -2.134 8.826 0.792 1.00 86.69 93 VAL A N 1
ATOM 742 C CA . VAL A 1 93 ? -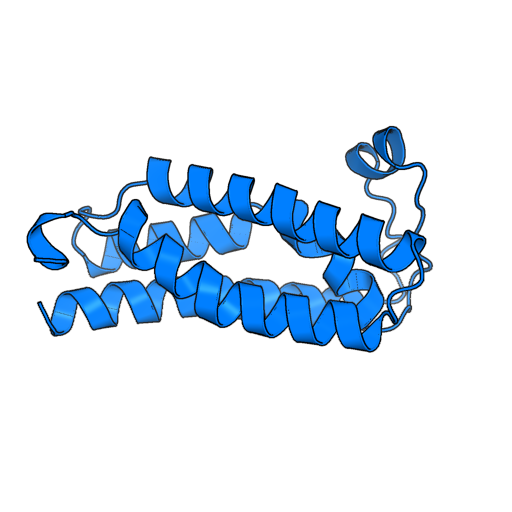1.195 9.861 0.325 1.00 86.69 93 VAL A CA 1
ATOM 743 C C . VAL A 1 93 ? 0.267 9.443 0.497 1.00 86.69 93 VAL A C 1
ATOM 745 O O . VAL A 1 93 ? 1.075 9.648 -0.406 1.00 86.69 93 VAL A O 1
ATOM 748 N N . ALA A 1 94 ? 0.628 8.824 1.621 1.00 88.44 94 ALA A N 1
ATOM 749 C CA . ALA A 1 94 ? 1.978 8.293 1.812 1.00 88.44 94 ALA A CA 1
ATOM 750 C C . ALA A 1 94 ? 2.317 7.241 0.748 1.00 88.44 94 ALA A C 1
ATOM 752 O O . ALA A 1 94 ? 3.440 7.191 0.246 1.00 88.44 94 ALA A O 1
ATOM 753 N N . PHE A 1 95 ? 1.324 6.441 0.365 1.00 84.25 95 PHE A N 1
ATOM 754 C CA . PHE A 1 95 ? 1.471 5.450 -0.680 1.00 84.25 95 PHE A CA 1
ATOM 755 C C . PHE A 1 95 ? 1.645 6.067 -2.070 1.00 84.25 95 PHE A C 1
ATOM 757 O O . PHE A 1 95 ? 2.520 5.626 -2.811 1.00 84.25 95 PHE A O 1
ATOM 764 N N . LEU A 1 96 ? 0.878 7.113 -2.403 1.00 81.06 96 LEU A N 1
ATOM 765 C CA . LEU A 1 96 ? 1.059 7.894 -3.636 1.00 81.06 96 LEU A CA 1
ATOM 766 C C . LEU A 1 96 ? 2.521 8.329 -3.793 1.00 81.06 96 LEU A C 1
ATOM 768 O O . LEU A 1 96 ? 3.148 8.083 -4.823 1.00 81.06 96 LEU A O 1
ATOM 772 N N . ILE A 1 97 ? 3.070 8.937 -2.738 1.00 85.06 97 ILE A N 1
ATOM 773 C CA . ILE A 1 97 ? 4.449 9.437 -2.715 1.00 85.06 97 ILE A CA 1
ATOM 774 C C . ILE A 1 97 ? 5.447 8.282 -2.842 1.00 85.06 97 ILE A C 1
ATOM 776 O O . ILE A 1 97 ? 6.413 8.387 -3.594 1.00 85.06 97 ILE A O 1
ATOM 780 N N . TRP A 1 98 ? 5.213 7.175 -2.133 1.00 86.00 98 TRP A N 1
ATOM 781 C CA . TRP A 1 98 ? 6.059 5.983 -2.202 1.00 86.00 98 TRP A CA 1
ATOM 782 C C . TRP A 1 98 ? 6.113 5.390 -3.617 1.00 86.00 98 TRP A C 1
ATOM 784 O O . TRP A 1 98 ? 7.202 5.142 -4.133 1.00 86.00 98 TRP A O 1
ATOM 794 N N . SER A 1 99 ? 4.956 5.235 -4.266 1.00 78.75 99 SER A N 1
ATOM 795 C CA . SER A 1 99 ? 4.843 4.732 -5.642 1.00 78.75 99 SER A CA 1
ATOM 796 C C . SER A 1 99 ? 5.576 5.642 -6.629 1.00 78.75 99 SER A C 1
ATOM 798 O O . SER A 1 99 ? 6.380 5.166 -7.427 1.00 78.75 99 SER A O 1
ATOM 800 N N . LEU A 1 100 ? 5.370 6.962 -6.522 1.00 78.94 100 LEU A N 1
ATOM 801 C CA . LEU A 1 100 ? 6.064 7.947 -7.354 1.00 78.94 100 LEU A CA 1
ATOM 802 C C . LEU A 1 100 ? 7.584 7.907 -7.140 1.00 78.94 100 LEU A C 1
ATOM 804 O O . LEU A 1 100 ? 8.347 7.992 -8.096 1.00 78.94 100 LEU A O 1
ATOM 808 N N . GLY A 1 101 ? 8.036 7.736 -5.896 1.00 83.12 101 GLY A N 1
ATOM 809 C CA . GLY A 1 101 ? 9.455 7.590 -5.581 1.00 83.12 101 GLY A CA 1
ATOM 810 C C . GLY A 1 101 ? 10.085 6.375 -6.265 1.00 83.12 101 GLY A C 1
ATOM 811 O O . GLY A 1 101 ? 11.164 6.490 -6.841 1.00 83.12 101 GLY A O 1
ATOM 812 N N . LEU A 1 102 ? 9.407 5.223 -6.257 1.00 83.94 102 LEU A N 1
ATOM 813 C CA . LEU A 1 102 ? 9.886 4.016 -6.942 1.00 83.94 102 LEU A CA 1
ATOM 814 C C . LEU A 1 102 ? 9.926 4.187 -8.465 1.00 83.94 102 LEU A C 1
ATOM 816 O O . LEU A 1 102 ? 10.843 3.677 -9.113 1.00 83.94 102 LEU A O 1
ATOM 820 N N . LEU A 1 103 ? 8.969 4.935 -9.019 1.00 77.81 103 LEU A N 1
ATOM 821 C CA . LEU A 1 103 ? 8.939 5.304 -10.431 1.00 77.81 103 LEU A CA 1
ATOM 822 C C . LEU A 1 103 ? 10.194 6.091 -10.825 1.00 77.81 103 LEU A C 1
ATOM 824 O O . LEU A 1 103 ? 10.945 5.666 -11.700 1.00 77.81 103 LEU A O 1
ATOM 828 N N . VAL A 1 104 ? 10.466 7.180 -10.102 1.00 82.62 104 VAL A N 1
ATOM 829 C CA . VAL A 1 104 ? 11.637 8.040 -10.325 1.00 82.62 104 VAL A CA 1
ATOM 830 C C . VAL A 1 104 ? 12.934 7.250 -10.151 1.00 82.62 104 VAL A C 1
ATOM 832 O O . VAL A 1 104 ? 13.860 7.389 -10.942 1.00 82.62 104 VAL A O 1
ATOM 835 N N . LEU A 1 105 ? 13.022 6.373 -9.147 1.00 86.56 105 LEU A N 1
ATOM 836 C CA . LEU A 1 105 ? 14.205 5.527 -8.974 1.00 86.56 105 LEU A CA 1
ATOM 837 C C . LEU A 1 105 ? 14.427 4.591 -10.169 1.00 86.56 105 LEU A C 1
ATOM 839 O O . LEU A 1 105 ? 15.573 4.359 -10.550 1.00 86.56 105 LEU A O 1
ATOM 843 N N . THR A 1 106 ? 13.350 4.084 -10.771 1.00 84.31 106 THR A N 1
ATOM 844 C CA . THR A 1 106 ? 13.419 3.243 -11.974 1.00 84.31 106 THR A CA 1
ATOM 845 C C . THR A 1 106 ? 13.914 4.048 -13.180 1.00 84.31 106 THR A C 1
ATOM 847 O O . THR A 1 106 ? 14.800 3.579 -13.893 1.00 84.31 106 THR A O 1
ATOM 850 N N . GLU A 1 107 ? 13.446 5.290 -13.362 1.00 80.81 107 GLU A N 1
ATOM 851 C CA . GLU A 1 107 ? 13.979 6.215 -14.382 1.00 80.81 107 GLU A CA 1
ATOM 852 C C . GLU A 1 107 ? 15.473 6.509 -14.190 1.00 80.81 107 GLU A C 1
ATOM 854 O O . GLU A 1 107 ? 16.223 6.620 -15.160 1.00 80.81 107 GLU A O 1
ATOM 859 N N . LEU A 1 108 ? 15.926 6.591 -12.937 1.00 88.00 108 LEU A N 1
ATOM 860 C CA . LEU A 1 108 ? 17.331 6.801 -12.578 1.00 88.00 108 LEU A CA 1
ATOM 861 C C . LEU A 1 108 ? 18.198 5.532 -12.702 1.00 88.00 108 LEU A C 1
ATOM 863 O O . LEU A 1 108 ? 19.385 5.567 -12.374 1.00 88.00 108 LEU A O 1
ATOM 867 N N . GLY A 1 109 ? 17.635 4.420 -13.185 1.00 87.94 109 GLY A N 1
ATOM 868 C CA . GLY A 1 109 ? 18.364 3.187 -13.490 1.00 87.94 109 GLY A CA 1
ATOM 869 C C . GLY A 1 109 ? 18.217 2.067 -12.459 1.00 87.94 109 GLY A C 1
ATOM 870 O O . GLY A 1 109 ? 18.914 1.055 -12.567 1.00 87.94 109 GLY A O 1
ATOM 871 N N . LEU A 1 110 ? 17.327 2.197 -11.466 1.00 88.38 110 LEU A N 1
ATOM 872 C CA . LEU A 1 110 ? 16.965 1.070 -10.604 1.00 88.38 110 LEU A CA 1
ATOM 873 C C . LEU A 1 110 ? 16.255 -0.004 -11.438 1.00 88.38 110 LEU A C 1
ATOM 875 O O . LEU A 1 110 ? 15.349 0.291 -12.212 1.00 88.38 110 LEU A O 1
ATOM 879 N N . SER A 1 111 ? 16.637 -1.272 -11.267 1.00 89.81 111 SER A N 1
ATOM 880 C CA . SER A 1 111 ? 15.955 -2.353 -11.982 1.00 89.81 111 SER A CA 1
ATOM 881 C C . SER A 1 111 ? 14.495 -2.476 -11.527 1.00 89.81 111 SER A C 1
ATOM 883 O O . SER A 1 111 ? 14.208 -2.399 -10.328 1.00 89.81 111 SER A O 1
ATOM 885 N N . ILE A 1 112 ? 13.589 -2.737 -12.473 1.00 82.50 112 ILE A N 1
ATOM 886 C CA . ILE A 1 112 ? 12.150 -2.914 -12.210 1.00 82.50 112 ILE A CA 1
ATOM 887 C C . ILE A 1 112 ? 11.913 -3.998 -11.147 1.00 82.50 112 ILE A C 1
ATOM 889 O O . ILE A 1 112 ? 11.137 -3.790 -10.221 1.00 82.50 112 ILE A O 1
ATOM 893 N N . ASN A 1 113 ? 12.646 -5.116 -11.203 1.00 85.56 113 ASN A N 1
ATOM 894 C CA . ASN A 1 113 ? 12.533 -6.194 -10.214 1.00 85.56 113 ASN A CA 1
ATOM 895 C C . ASN A 1 113 ? 12.924 -5.736 -8.805 1.00 85.56 113 ASN A C 1
ATOM 897 O O . ASN A 1 113 ? 12.280 -6.105 -7.823 1.00 85.56 113 ASN A O 1
ATOM 901 N N . THR A 1 114 ? 13.973 -4.919 -8.683 1.00 88.94 114 THR A N 1
ATOM 902 C CA . THR A 1 114 ? 14.359 -4.348 -7.389 1.00 88.94 114 THR A CA 1
ATOM 903 C C . THR A 1 114 ? 13.301 -3.371 -6.894 1.00 88.94 114 THR A C 1
ATOM 905 O O . THR A 1 114 ? 12.911 -3.453 -5.731 1.00 88.94 114 THR A O 1
ATOM 908 N N . ALA A 1 115 ? 12.812 -2.484 -7.764 1.00 85.44 115 ALA A N 1
ATOM 909 C CA . ALA A 1 115 ? 11.765 -1.526 -7.427 1.00 85.44 115 ALA A CA 1
ATOM 910 C C . ALA A 1 115 ? 10.474 -2.237 -6.978 1.00 85.44 115 ALA A C 1
ATOM 912 O O . ALA A 1 115 ? 9.881 -1.850 -5.973 1.00 85.44 115 ALA A O 1
ATOM 913 N N . PHE A 1 116 ? 10.108 -3.338 -7.641 1.00 83.69 116 PHE A N 1
ATOM 914 C CA . PHE A 1 116 ? 8.999 -4.210 -7.261 1.00 83.69 116 PHE A CA 1
ATOM 915 C C . PHE A 1 116 ? 9.195 -4.825 -5.871 1.00 83.69 116 PHE A C 1
ATOM 917 O O . PHE A 1 116 ? 8.341 -4.653 -5.004 1.00 83.69 116 PHE A O 1
ATOM 924 N N . ILE A 1 117 ? 10.328 -5.491 -5.614 1.00 87.88 117 ILE A N 1
ATOM 925 C CA . ILE A 1 117 ? 10.595 -6.136 -4.315 1.00 87.88 117 ILE A CA 1
ATOM 926 C C . ILE A 1 117 ? 10.617 -5.101 -3.186 1.00 87.88 117 ILE A C 1
ATOM 928 O O . ILE A 1 117 ? 9.989 -5.302 -2.144 1.00 87.88 117 ILE A O 1
ATOM 932 N N . VAL A 1 118 ? 11.323 -3.984 -3.384 1.00 88.56 118 VAL A N 1
ATOM 933 C CA . VAL A 1 118 ? 11.405 -2.900 -2.396 1.00 88.56 118 VAL A CA 1
ATOM 934 C C . VAL A 1 118 ? 10.029 -2.295 -2.164 1.00 88.56 118 VAL A C 1
ATOM 936 O O . VAL A 1 118 ? 9.629 -2.120 -1.013 1.00 88.56 118 VAL A O 1
ATOM 939 N N . GLY A 1 119 ? 9.278 -2.039 -3.234 1.00 86.69 119 GLY A N 1
ATOM 940 C CA . GLY A 1 119 ? 7.910 -1.564 -3.140 1.00 86.69 119 GLY A CA 1
ATOM 941 C C . GLY A 1 119 ? 7.028 -2.530 -2.363 1.00 86.69 119 GLY A C 1
ATOM 942 O O . GLY A 1 119 ? 6.314 -2.098 -1.471 1.00 86.69 119 GLY A O 1
ATOM 943 N N . PHE A 1 120 ? 7.119 -3.833 -2.621 1.00 86.19 120 PHE A N 1
ATOM 944 C CA . PHE A 1 120 ? 6.338 -4.888 -1.959 1.00 86.19 120 PHE A CA 1
ATOM 945 C C . PHE A 1 120 ? 6.613 -5.020 -0.487 1.00 86.19 120 PHE A C 1
ATOM 947 O O . PHE A 1 120 ? 5.690 -4.939 0.330 1.00 86.19 120 PHE A O 1
ATOM 954 N N . LEU A 1 121 ? 7.877 -5.149 -0.124 1.00 89.62 121 LEU A N 1
ATOM 955 C CA . LEU A 1 121 ? 8.248 -5.262 1.276 1.00 89.62 121 LEU A CA 1
ATOM 956 C C . LEU A 1 121 ? 7.992 -3.941 2.015 1.00 89.62 121 LEU A C 1
ATOM 958 O O . LEU A 1 121 ? 7.474 -3.962 3.133 1.00 89.62 121 LEU A O 1
ATOM 962 N N . GLY A 1 122 ? 8.281 -2.800 1.383 1.00 88.06 122 GLY A N 1
ATOM 963 C CA . GLY A 1 122 ? 8.031 -1.469 1.938 1.00 88.06 122 GLY A CA 1
ATOM 964 C C . GLY A 1 122 ? 6.548 -1.220 2.200 1.00 88.06 122 GLY A C 1
ATOM 965 O O . GLY A 1 122 ? 6.167 -0.810 3.296 1.00 88.06 122 GLY A O 1
ATOM 966 N N . THR A 1 123 ? 5.690 -1.563 1.246 1.00 86.62 123 THR A N 1
ATOM 967 C CA . THR A 1 123 ? 4.238 -1.500 1.399 1.00 86.62 123 THR A CA 1
ATOM 968 C C . THR A 1 123 ? 3.737 -2.442 2.479 1.00 86.62 123 THR A C 1
ATOM 970 O O . THR A 1 123 ? 2.960 -2.028 3.336 1.00 86.62 123 THR A O 1
ATOM 973 N N . MET A 1 124 ? 4.162 -3.703 2.455 1.00 88.50 124 MET A N 1
ATOM 974 C CA . MET A 1 124 ? 3.652 -4.699 3.388 1.00 88.50 124 MET A CA 1
ATOM 975 C C . MET A 1 124 ? 4.050 -4.358 4.825 1.00 88.50 124 MET A C 1
ATOM 977 O O . MET A 1 124 ? 3.192 -4.283 5.700 1.00 88.50 124 MET A O 1
ATOM 981 N N . PHE A 1 125 ? 5.339 -4.125 5.080 1.00 90.44 125 PHE A N 1
ATOM 982 C CA . PHE A 1 125 ? 5.841 -3.901 6.435 1.00 90.44 125 PHE A CA 1
ATOM 983 C C . PHE A 1 125 ? 5.716 -2.440 6.871 1.00 90.44 125 PHE A C 1
ATOM 985 O O . PHE A 1 125 ? 5.194 -2.159 7.952 1.00 90.44 125 PHE A O 1
ATOM 992 N N . GLY A 1 126 ? 6.159 -1.504 6.031 1.00 88.56 126 GLY A N 1
ATOM 993 C CA . GLY A 1 126 ? 6.066 -0.070 6.305 1.00 88.56 126 GLY A CA 1
ATOM 994 C C . GLY A 1 126 ? 4.617 0.409 6.318 1.00 88.56 126 GLY A C 1
ATOM 995 O O . GLY A 1 126 ? 4.207 1.091 7.257 1.00 88.56 126 GLY A O 1
ATOM 996 N N . GLY A 1 127 ? 3.810 -0.021 5.346 1.00 87.62 127 GLY A N 1
ATOM 997 C CA . GLY A 1 127 ? 2.381 0.292 5.301 1.00 87.62 127 GLY A CA 1
ATOM 998 C C . GLY A 1 127 ? 1.617 -0.278 6.494 1.00 87.62 127 GLY A C 1
ATOM 999 O O . GLY A 1 127 ? 0.852 0.463 7.109 1.00 87.62 127 GLY A O 1
ATOM 1000 N N . ALA A 1 128 ? 1.867 -1.531 6.897 1.00 90.19 128 ALA A N 1
ATOM 1001 C CA . ALA A 1 128 ? 1.245 -2.100 8.096 1.00 90.19 128 ALA A CA 1
ATOM 1002 C C . ALA A 1 128 ? 1.624 -1.317 9.360 1.00 90.19 128 ALA A C 1
ATOM 1004 O O . ALA A 1 128 ? 0.761 -1.008 10.183 1.00 90.19 128 ALA A O 1
ATOM 1005 N N . PHE A 1 129 ? 2.902 -0.961 9.510 1.00 90.94 129 PHE A N 1
ATOM 1006 C CA . PHE A 1 129 ? 3.378 -0.183 10.651 1.00 90.94 129 PHE A CA 1
ATOM 1007 C C . PHE A 1 129 ? 2.728 1.205 10.719 1.00 90.94 129 PHE A C 1
ATOM 1009 O O . PHE A 1 129 ? 2.231 1.606 11.774 1.00 90.94 129 PHE A O 1
ATOM 1016 N N . ILE A 1 130 ? 2.694 1.927 9.596 1.00 90.31 130 ILE A N 1
ATOM 1017 C CA . ILE A 1 130 ? 2.063 3.248 9.514 1.00 90.31 130 ILE A CA 1
ATOM 1018 C C . ILE A 1 130 ? 0.558 3.123 9.773 1.00 90.31 130 ILE A C 1
ATOM 1020 O O . ILE A 1 130 ? 0.031 3.862 10.602 1.00 90.31 130 ILE A O 1
ATOM 1024 N N . TYR A 1 131 ? -0.119 2.156 9.144 1.00 90.38 131 TYR A N 1
ATOM 1025 C CA . TYR A 1 131 ? -1.550 1.893 9.325 1.00 90.38 131 TYR A CA 1
ATOM 1026 C C . TYR A 1 131 ? -1.905 1.695 10.800 1.00 90.38 131 TYR A C 1
ATOM 1028 O O . TYR A 1 131 ? -2.825 2.339 11.306 1.00 90.38 131 TYR A O 1
ATOM 1036 N N . LEU A 1 132 ? -1.143 0.858 11.512 1.00 90.69 132 LEU A N 1
ATOM 1037 C CA . LEU A 1 132 ? -1.347 0.633 12.941 1.00 90.69 132 LEU A CA 1
ATOM 1038 C C . LEU A 1 132 ? -1.221 1.923 13.751 1.00 90.69 132 LEU A C 1
ATOM 1040 O O . LEU A 1 132 ? -1.975 2.090 14.698 1.00 90.69 132 LEU A O 1
ATOM 1044 N N . LYS A 1 133 ? -0.331 2.845 13.377 1.00 88.81 133 LYS A N 1
ATOM 1045 C CA . LYS A 1 133 ? -0.156 4.115 14.093 1.00 88.81 133 LYS A CA 1
ATOM 1046 C C . LYS A 1 133 ? -1.248 5.142 13.825 1.00 88.81 133 LYS A C 1
ATOM 1048 O O . LYS A 1 133 ? -1.621 5.871 14.737 1.00 88.81 133 LYS A O 1
ATOM 1053 N N . ILE A 1 134 ? -1.714 5.250 12.583 1.00 89.62 134 ILE A N 1
ATOM 1054 C CA . ILE A 1 134 ? -2.560 6.383 12.174 1.00 89.62 134 ILE A CA 1
ATOM 1055 C C . ILE A 1 134 ? -4.040 6.022 12.038 1.00 89.62 134 ILE A C 1
ATOM 1057 O O . ILE A 1 134 ? -4.893 6.904 12.145 1.00 89.62 134 ILE A O 1
ATOM 1061 N N . VAL A 1 135 ? -4.361 4.740 11.834 1.00 86.25 135 VAL A N 1
ATOM 1062 C CA . VAL A 1 135 ? -5.745 4.247 11.733 1.00 86.25 135 VAL A CA 1
ATOM 1063 C C . VAL A 1 135 ? -6.248 3.698 13.067 1.00 86.25 135 VAL A C 1
ATOM 1065 O O . VAL A 1 135 ? -7.435 3.859 13.369 1.00 86.25 135 VAL A O 1
ATOM 1068 N N . ALA A 1 136 ? -5.375 3.088 13.879 1.00 83.00 136 ALA A N 1
ATOM 1069 C CA . ALA A 1 136 ? -5.751 2.628 15.213 1.00 83.00 136 ALA A CA 1
ATOM 1070 C C . ALA A 1 136 ? -5.791 3.793 16.230 1.00 83.00 136 ALA A C 1
ATOM 1072 O O . ALA A 1 136 ? -5.002 4.733 16.131 1.00 83.00 136 ALA A O 1
ATOM 1073 N N . PRO A 1 137 ? -6.696 3.755 17.223 1.00 74.50 137 PRO A N 1
ATOM 1074 C CA . PRO A 1 137 ? -6.695 4.703 18.333 1.00 74.50 137 PRO A CA 1
ATOM 1075 C C . PRO A 1 137 ? -5.436 4.571 19.203 1.00 74.50 137 PRO A C 1
ATOM 1077 O O . PRO A 1 137 ? -5.036 3.457 19.537 1.00 74.50 137 PRO A O 1
ATOM 1080 N N . GLU A 1 138 ? -4.885 5.706 19.649 1.00 68.62 138 GLU A N 1
ATOM 1081 C CA . GLU A 1 138 ? -3.703 5.792 20.536 1.00 68.62 138 GLU A CA 1
ATOM 1082 C C . GLU A 1 138 ? -3.812 4.919 21.793 1.00 68.62 138 GLU A C 1
ATOM 1084 O O . GLU A 1 138 ? -2.857 4.244 22.155 1.00 68.62 138 GLU A O 1
ATOM 1089 N N . GLN A 1 139 ? -5.010 4.820 22.378 1.00 62.06 139 GLN A N 1
ATOM 1090 C CA . GLN A 1 139 ? -5.310 4.014 23.575 1.00 62.06 139 GLN A CA 1
ATOM 1091 C C . GLN A 1 139 ? -5.056 2.499 23.412 1.00 62.06 139 GLN A C 1
ATOM 1093 O O . GLN A 1 139 ? -5.240 1.736 24.358 1.00 62.06 139 GLN A O 1
ATOM 1098 N N . LEU A 1 140 ? -4.723 2.030 22.206 1.00 58.25 140 LEU A N 1
ATOM 1099 C CA . LEU A 1 140 ? -4.420 0.627 21.913 1.00 58.25 1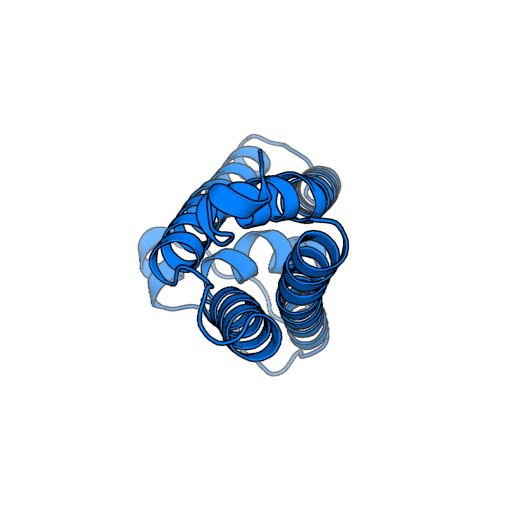40 LEU A CA 1
ATOM 1100 C C . LEU A 1 140 ? -2.944 0.363 21.583 1.00 58.25 140 LEU A C 1
ATOM 1102 O O . LEU A 1 140 ? -2.591 -0.812 21.435 1.00 58.25 140 LEU A O 1
ATOM 1106 N N . LEU A 1 141 ? -2.135 1.417 21.426 1.00 55.28 141 LEU A N 1
ATOM 1107 C CA . LEU A 1 141 ? -0.715 1.359 21.055 1.00 55.28 141 LEU A CA 1
ATOM 1108 C C . LEU A 1 141 ? 0.233 1.616 22.240 1.00 55.28 141 LEU A C 1
ATOM 1110 O O . LEU A 1 141 ? 1.417 1.304 22.119 1.00 55.28 141 LEU A O 1
ATOM 1114 N N . GLU A 1 142 ? -0.290 2.153 23.346 1.00 49.03 142 GLU A N 1
ATOM 1115 C CA . GLU A 1 142 ? 0.343 2.216 24.675 1.00 49.03 142 GLU A CA 1
ATOM 1116 C C . GLU A 1 142 ? 0.008 0.966 25.507 1.00 49.03 142 GLU A C 1
ATOM 1118 O O . GLU A 1 142 ? 0.911 0.485 26.228 1.00 49.03 142 GLU A O 1
#

Radius of gyration: 16.0 Å; chains: 1; bounding box: 35×25×48 Å